Protein AF-A0AB39MU70-F1 (afdb_monomer_lite)

Radius of gyration: 11.95 Å; chains: 1; bounding box: 31×19×29 Å

Organism: NCBI:txid3238625

InterPro domains:
  IPR029058 Alpha/Beta hydrolase fold [G3DSA:3.40.50.1820] (1-67)

Structure (mmCIF, N/CA/C/O backbone):
data_AF-A0AB39MU70-F1
#
_entry.id   AF-A0AB39MU70-F1
#
loop_
_atom_site.group_PDB
_atom_site.id
_atom_site.type_symbol
_atom_site.label_atom_id
_atom_site.label_alt_id
_atom_site.label_comp_id
_atom_site.label_asym_id
_atom_site.label_entity_id
_atom_site.label_seq_id
_atom_site.pdbx_PDB_ins_code
_atom_site.Cartn_x
_atom_site.Cartn_y
_atom_site.Cartn_z
_atom_site.occupancy
_atom_site.B_iso_or_equiv
_atom_site.auth_seq_id
_atom_site.auth_comp_id
_atom_site.auth_asym_id
_atom_site.auth_atom_id
_atom_site.pdbx_PDB_model_num
ATOM 1 N N . MET A 1 1 ? -0.081 4.724 5.426 1.00 96.31 1 MET A N 1
ATOM 2 C CA . MET A 1 1 ? 0.704 4.966 4.202 1.00 96.31 1 MET A CA 1
ATOM 3 C C . MET A 1 1 ? 0.769 3.688 3.388 1.00 96.31 1 MET A C 1
ATOM 5 O O . MET A 1 1 ? 1.075 2.649 3.962 1.00 96.31 1 MET A O 1
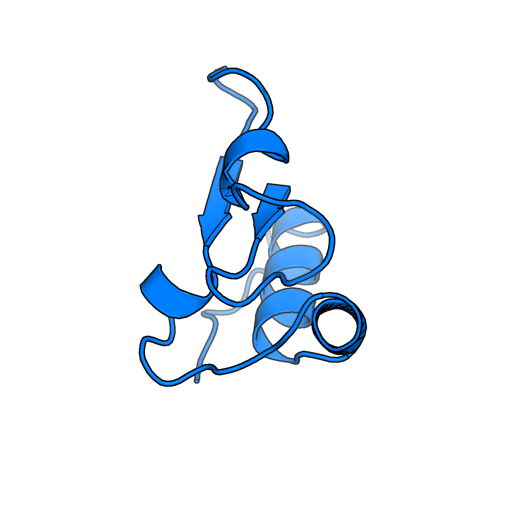ATOM 9 N N . ILE A 1 2 ? 0.471 3.760 2.093 1.00 98.25 2 ILE A N 1
ATOM 10 C CA . ILE A 1 2 ? 0.586 2.639 1.152 1.00 98.25 2 ILE A CA 1
ATOM 11 C C . ILE A 1 2 ? 1.728 2.986 0.194 1.00 98.25 2 ILE A C 1
ATOM 13 O O . ILE A 1 2 ? 1.768 4.098 -0.320 1.00 98.25 2 ILE A O 1
ATOM 17 N N . THR A 1 3 ? 2.670 2.069 0.006 1.00 98.38 3 THR A N 1
ATOM 18 C CA . THR A 1 3 ? 3.890 2.274 -0.789 1.00 98.38 3 THR A CA 1
ATOM 19 C C . THR A 1 3 ? 4.121 1.109 -1.746 1.00 98.38 3 THR A C 1
ATOM 21 O O . THR A 1 3 ? 3.565 0.022 -1.569 1.00 98.38 3 THR A O 1
ATOM 24 N N .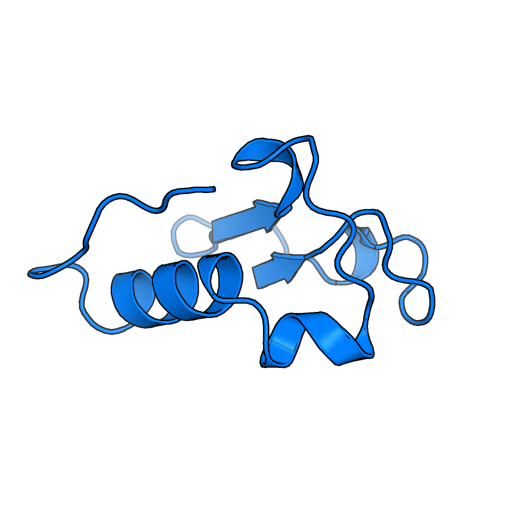 THR A 1 4 ? 4.989 1.308 -2.732 1.00 98.56 4 THR A N 1
ATOM 25 C CA . THR A 1 4 ? 5.484 0.255 -3.623 1.00 98.56 4 THR A CA 1
ATOM 26 C C . THR A 1 4 ? 7.010 0.254 -3.615 1.00 98.56 4 THR A C 1
ATOM 28 O O . THR A 1 4 ? 7.637 1.309 -3.576 1.00 98.56 4 THR A O 1
ATOM 31 N N . ARG A 1 5 ? 7.642 -0.929 -3.650 1.00 98.38 5 ARG A N 1
ATOM 32 C CA . ARG A 1 5 ? 9.112 -1.026 -3.776 1.00 98.38 5 ARG A CA 1
ATOM 33 C C . ARG A 1 5 ? 9.629 -0.541 -5.132 1.00 98.38 5 ARG A C 1
ATOM 35 O O . ARG A 1 5 ? 10.834 -0.368 -5.275 1.00 98.38 5 ARG A O 1
ATOM 42 N N . TYR A 1 6 ? 8.731 -0.409 -6.107 1.00 98.56 6 TYR A N 1
ATOM 43 C CA . TYR A 1 6 ? 9.022 0.032 -7.468 1.00 98.56 6 TYR A CA 1
ATOM 44 C C . TYR A 1 6 ? 8.845 1.539 -7.654 1.00 98.56 6 TYR A C 1
ATOM 46 O O . TYR A 1 6 ? 8.904 1.998 -8.785 1.00 98.56 6 TYR A O 1
ATOM 54 N N . ASP A 1 7 ? 8.638 2.291 -6.568 1.00 98.62 7 ASP A N 1
ATOM 55 C CA . ASP A 1 7 ? 8.553 3.746 -6.625 1.00 98.62 7 ASP A CA 1
ATOM 56 C C . ASP A 1 7 ? 9.887 4.320 -7.120 1.00 98.62 7 ASP A C 1
ATOM 58 O O . ASP A 1 7 ? 10.938 4.169 -6.487 1.00 98.62 7 ASP A O 1
ATOM 62 N N . GLU A 1 8 ? 9.829 4.931 -8.293 1.00 98.31 8 GLU A N 1
ATOM 63 C CA . GLU A 1 8 ? 10.943 5.498 -9.034 1.00 98.31 8 GLU A CA 1
ATOM 64 C C . GLU A 1 8 ? 11.127 7.001 -8.785 1.00 98.31 8 GLU A C 1
ATOM 66 O O . GLU A 1 8 ? 12.127 7.574 -9.219 1.00 98.31 8 GLU A O 1
ATOM 71 N N . VAL A 1 9 ? 10.186 7.640 -8.082 1.00 98.56 9 VAL A N 1
ATOM 72 C CA . VAL A 1 9 ? 10.177 9.086 -7.819 1.00 98.56 9 VAL A CA 1
ATOM 73 C C . VAL A 1 9 ? 10.592 9.377 -6.379 1.00 98.56 9 VAL A C 1
ATOM 75 O O . VAL A 1 9 ? 11.449 10.226 -6.129 1.00 98.56 9 VAL A O 1
ATOM 78 N N . VAL A 1 10 ? 10.012 8.666 -5.414 1.00 98.25 10 VAL A N 1
ATOM 79 C CA . VAL A 1 10 ? 10.294 8.814 -3.985 1.00 98.25 10 VAL A CA 1
ATOM 80 C C . VAL A 1 10 ? 11.253 7.708 -3.560 1.00 98.25 10 VAL A C 1
ATOM 82 O O . VAL A 1 10 ? 10.850 6.619 -3.161 1.00 98.25 10 VAL A O 1
ATOM 85 N N . THR A 1 11 ? 12.556 7.990 -3.636 1.00 97.19 11 THR A N 1
ATOM 86 C CA . THR A 1 11 ? 13.610 7.010 -3.324 1.00 97.19 11 THR A CA 1
ATOM 87 C C 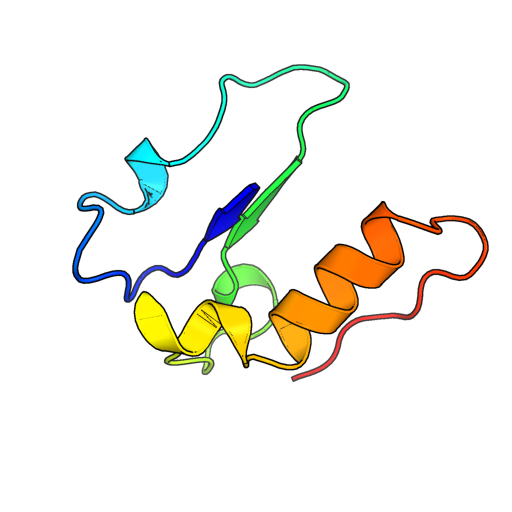. THR A 1 11 ? 14.457 7.420 -2.106 1.00 97.19 11 THR A C 1
ATOM 89 O O . THR A 1 11 ? 14.952 8.547 -2.079 1.00 97.19 11 THR A O 1
ATOM 92 N N . PRO A 1 12 ? 14.703 6.518 -1.131 1.00 97.06 12 PRO A N 1
ATOM 93 C CA . PRO A 1 12 ? 14.133 5.172 -1.040 1.00 97.06 12 PRO A CA 1
ATOM 94 C C . PRO A 1 12 ? 12.624 5.229 -0.751 1.00 97.06 12 PRO A C 1
ATOM 96 O O . PRO A 1 12 ? 12.191 6.102 -0.002 1.00 97.06 12 PRO A O 1
ATOM 99 N N . TYR A 1 13 ? 11.839 4.272 -1.267 1.00 97.56 13 TYR A N 1
ATOM 100 C CA . TYR A 1 13 ? 10.370 4.242 -1.090 1.00 97.56 13 TYR A CA 1
ATOM 101 C C . TYR A 1 13 ? 9.936 4.331 0.383 1.00 97.56 13 TYR A C 1
ATOM 103 O O . TYR A 1 13 ? 8.885 4.874 0.716 1.00 97.56 13 TYR A O 1
ATOM 111 N N . ALA A 1 14 ? 10.779 3.828 1.290 1.00 96.81 14 ALA A N 1
ATOM 112 C CA . ALA A 1 14 ? 10.535 3.858 2.724 1.00 96.81 14 ALA A CA 1
ATOM 113 C C . ALA A 1 14 ? 10.556 5.275 3.330 1.00 96.81 14 ALA A C 1
ATOM 115 O O . ALA A 1 14 ? 10.029 5.465 4.421 1.00 96.81 14 ALA A O 1
ATOM 116 N N . SER A 1 15 ? 11.113 6.273 2.634 1.00 97.69 15 SER A N 1
ATOM 117 C CA . SER A 1 15 ? 11.081 7.681 3.065 1.00 97.69 15 SER A CA 1
ATOM 118 C C . SER A 1 15 ? 9.666 8.267 3.111 1.00 97.69 15 SER A C 1
ATOM 120 O O . SER A 1 15 ? 9.444 9.279 3.767 1.00 97.69 15 SER A O 1
ATOM 122 N N . ALA A 1 16 ? 8.705 7.614 2.453 1.00 97.50 16 ALA A N 1
ATOM 123 C CA . ALA A 1 16 ? 7.307 8.013 2.454 1.00 97.50 16 ALA A CA 1
ATOM 124 C C . ALA A 1 16 ? 6.546 7.564 3.721 1.00 97.50 16 ALA A C 1
ATOM 126 O O . ALA A 1 16 ? 5.423 8.013 3.957 1.00 97.50 16 ALA A O 1
ATOM 127 N N . TYR A 1 17 ? 7.112 6.656 4.527 1.00 98.00 17 TYR A N 1
ATOM 128 C CA . TYR A 1 17 ? 6.474 6.211 5.765 1.00 98.00 17 TYR A CA 1
ATOM 129 C C . TYR A 1 17 ? 6.436 7.325 6.812 1.00 98.00 17 TYR A C 1
ATOM 131 O O . TYR A 1 17 ? 7.378 8.094 6.970 1.00 98.00 17 TYR A O 1
ATOM 139 N N . LEU A 1 18 ? 5.335 7.364 7.562 1.00 97.56 18 LEU A N 1
ATOM 140 C CA . LEU A 1 18 ? 5.263 8.126 8.804 1.00 97.56 18 LEU A CA 1
ATOM 141 C C . LEU A 1 18 ? 5.970 7.354 9.921 1.00 97.56 18 LEU A C 1
ATOM 143 O O . LEU A 1 18 ? 6.030 6.121 9.878 1.00 97.56 18 L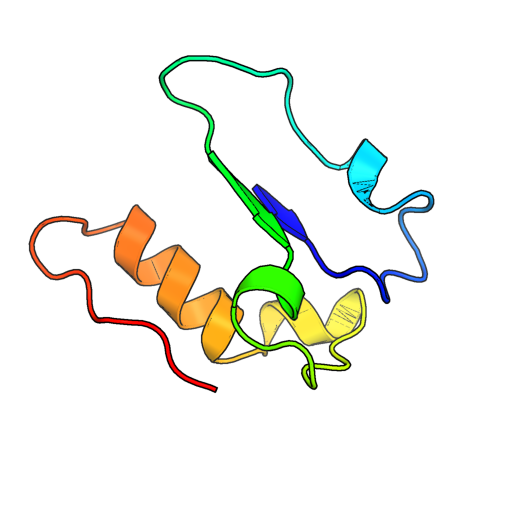EU A O 1
ATOM 147 N N . ASP A 1 19 ? 6.428 8.078 10.941 1.00 97.38 19 ASP A N 1
ATOM 148 C CA . ASP A 1 19 ? 6.970 7.472 12.153 1.00 97.38 19 ASP A CA 1
ATOM 149 C C . ASP A 1 19 ? 5.969 6.500 12.789 1.00 97.38 19 ASP A C 1
ATOM 151 O O . ASP A 1 19 ? 4.748 6.697 12.757 1.00 97.38 19 ASP A O 1
ATOM 155 N N . ALA A 1 20 ? 6.499 5.430 13.380 1.00 95.25 20 ALA A N 1
ATOM 156 C CA . ALA A 1 20 ? 5.682 4.411 14.014 1.00 95.25 20 ALA A CA 1
ATOM 157 C C . ALA A 1 20 ? 4.898 4.999 15.198 1.00 95.25 20 ALA A C 1
ATOM 159 O O . ALA A 1 20 ? 5.470 5.534 16.147 1.00 95.25 20 ALA A O 1
ATOM 160 N N . ALA A 1 21 ? 3.577 4.840 15.157 1.00 97.31 21 ALA A N 1
ATOM 161 C CA . ALA A 1 21 ? 2.661 5.233 16.218 1.00 97.31 21 ALA A CA 1
ATOM 162 C C . ALA A 1 21 ? 1.450 4.281 16.246 1.00 97.31 21 ALA A C 1
ATOM 164 O O . ALA A 1 21 ? 1.168 3.632 15.235 1.00 97.31 21 ALA A O 1
ATOM 165 N N . PRO A 1 22 ? 0.697 4.196 17.360 1.00 97.62 22 PRO A N 1
ATOM 166 C CA . PRO A 1 22 ? -0.416 3.246 17.496 1.00 97.62 22 PRO A CA 1
ATOM 167 C C . PRO A 1 22 ? -1.521 3.379 16.437 1.00 97.62 22 PRO A C 1
ATOM 169 O O . PRO A 1 22 ? -2.224 2.415 16.158 1.00 97.62 22 PRO A O 1
ATOM 172 N N . ASN A 1 23 ? -1.685 4.568 15.854 1.00 95.81 23 ASN A N 1
ATOM 173 C CA . ASN A 1 23 ? -2.684 4.884 14.831 1.00 95.81 23 ASN A CA 1
ATOM 174 C C . ASN A 1 23 ? -2.090 4.998 13.414 1.00 95.81 23 ASN A C 1
ATOM 176 O O . ASN A 1 23 ? -2.763 5.485 12.506 1.00 95.81 23 ASN A O 1
ATOM 180 N N . VAL A 1 24 ? -0.834 4.591 13.219 1.00 97.50 24 VAL A N 1
ATOM 181 C CA . VAL A 1 24 ? -0.157 4.618 11.921 1.00 97.50 24 VAL A CA 1
ATOM 182 C C . VAL A 1 24 ? -0.022 3.195 11.399 1.00 97.50 24 VAL A C 1
ATOM 184 O O . VAL A 1 24 ? 0.516 2.312 12.061 1.00 97.50 24 VAL A O 1
ATOM 187 N N . THR A 1 25 ? -0.473 2.975 10.166 1.00 96.94 25 THR A N 1
ATOM 188 C CA . THR A 1 25 ? -0.275 1.712 9.450 1.00 96.94 25 THR A CA 1
ATOM 189 C C . THR A 1 25 ? 0.508 1.974 8.171 1.00 96.94 25 THR A C 1
ATOM 191 O O . THR A 1 25 ? 0.088 2.768 7.324 1.00 96.94 25 THR A O 1
ATOM 194 N N . GLY A 1 26 ? 1.663 1.325 8.041 1.00 97.19 26 GLY A N 1
ATOM 195 C CA . GLY A 1 26 ? 2.465 1.293 6.821 1.00 97.19 26 GLY A CA 1
ATOM 196 C C . GLY A 1 26 ? 2.237 -0.017 6.074 1.00 97.19 26 GLY A C 1
ATOM 197 O O . GLY A 1 26 ? 2.290 -1.081 6.682 1.00 97.19 26 GLY A O 1
ATOM 198 N N . ILE A 1 27 ? 1.968 0.058 4.772 1.00 97.81 27 ILE A N 1
ATOM 199 C CA . ILE A 1 27 ? 1.773 -1.106 3.904 1.00 97.81 27 ILE A CA 1
ATOM 200 C C . ILE A 1 27 ? 2.638 -0.932 2.659 1.00 97.81 27 ILE A C 1
ATOM 202 O O . ILE A 1 27 ? 2.622 0.127 2.032 1.00 97.81 27 ILE A O 1
ATOM 206 N N . LYS A 1 28 ? 3.357 -1.983 2.274 1.00 98.06 28 LYS A N 1
ATOM 207 C CA . LYS A 1 28 ? 4.004 -2.100 0.967 1.00 98.06 28 LYS A CA 1
ATOM 208 C C . LYS A 1 28 ? 3.196 -3.081 0.126 1.00 98.06 28 LYS A C 1
ATOM 210 O O . LYS A 1 28 ? 2.948 -4.192 0.593 1.00 98.06 28 LYS A O 1
ATOM 215 N N . LEU A 1 29 ? 2.809 -2.714 -1.096 1.00 98.44 29 LEU A N 1
ATOM 216 C CA . LEU A 1 29 ? 1.962 -3.563 -1.952 1.00 98.44 29 LEU A CA 1
ATOM 217 C C . LEU A 1 29 ? 2.514 -4.985 -2.084 1.00 98.44 29 LEU A C 1
ATOM 219 O O . LEU A 1 29 ? 1.777 -5.961 -1.962 1.00 98.44 29 LEU A O 1
ATOM 223 N N . GLN A 1 30 ? 3.834 -5.108 -2.218 1.00 98.38 30 GLN A N 1
ATOM 224 C CA . GLN A 1 30 ? 4.487 -6.397 -2.422 1.00 98.38 30 GLN A CA 1
ATOM 225 C C . GLN A 1 30 ? 4.505 -7.316 -1.190 1.00 98.38 30 GLN A C 1
ATOM 227 O O . GLN A 1 30 ? 4.856 -8.483 -1.334 1.00 98.38 30 GLN A O 1
ATOM 232 N N . ASP A 1 31 ? 4.112 -6.837 -0.005 1.00 97.69 31 ASP A N 1
ATOM 233 C CA . ASP A 1 31 ? 3.899 -7.708 1.162 1.00 97.69 31 ASP A CA 1
ATOM 234 C C . ASP A 1 31 ? 2.549 -8.444 1.095 1.00 97.69 31 ASP A C 1
ATOM 236 O O . ASP A 1 31 ? 2.383 -9.490 1.718 1.00 97.69 31 ASP A O 1
ATOM 240 N N . LEU A 1 32 ? 1.595 -7.929 0.311 1.00 97.25 32 LEU A N 1
ATOM 241 C CA . LEU A 1 32 ? 0.291 -8.556 0.072 1.00 97.25 32 LEU A CA 1
ATOM 242 C C . LEU A 1 32 ? 0.245 -9.265 -1.282 1.00 97.25 32 LEU A C 1
ATOM 244 O O . LEU A 1 32 ? -0.304 -10.360 -1.384 1.00 97.25 32 LEU A O 1
ATOM 248 N N . CYS A 1 33 ? 0.848 -8.655 -2.302 1.00 98.12 33 CYS A N 1
ATOM 249 C CA . CYS A 1 33 ? 0.939 -9.207 -3.640 1.00 98.12 33 CYS A CA 1
ATOM 250 C C . CYS A 1 33 ? 2.380 -9.140 -4.173 1.00 98.12 33 CYS A C 1
ATOM 252 O O . CYS A 1 33 ? 2.761 -8.159 -4.810 1.00 98.12 33 CYS A O 1
ATOM 254 N N . PRO A 1 34 ? 3.221 -10.168 -3.938 1.00 97.81 34 PRO A N 1
ATOM 255 C CA . PRO A 1 34 ? 4.652 -10.116 -4.267 1.00 97.81 34 PRO A CA 1
ATOM 256 C C . PRO A 1 34 ? 4.987 -9.862 -5.743 1.00 97.81 34 PRO A C 1
ATOM 258 O O . PRO A 1 34 ? 6.084 -9.373 -6.039 1.00 97.81 34 PRO A O 1
ATOM 261 N N . ALA A 1 35 ? 4.058 -10.212 -6.639 1.00 97.50 35 ALA A N 1
ATOM 262 C CA . ALA A 1 35 ? 4.157 -10.040 -8.086 1.00 97.50 35 ALA A CA 1
ATOM 263 C C . ALA A 1 35 ? 3.612 -8.689 -8.591 1.00 97.50 35 ALA A C 1
ATOM 265 O O . ALA A 1 35 ? 3.712 -8.420 -9.783 1.00 97.50 35 ALA A O 1
ATOM 266 N N . ASP A 1 36 ? 3.051 -7.845 -7.720 1.00 98.19 36 ASP A N 1
ATOM 267 C CA . ASP A 1 36 ? 2.581 -6.509 -8.086 1.00 98.19 36 ASP A CA 1
ATOM 268 C C . ASP A 1 36 ? 3.778 -5.602 -8.426 1.00 98.19 36 ASP A C 1
ATOM 270 O O . ASP A 1 36 ? 4.654 -5.373 -7.583 1.00 98.19 36 ASP A O 1
ATOM 274 N N . LEU A 1 37 ? 3.816 -5.107 -9.668 1.00 98.06 37 LEU A N 1
ATOM 275 C CA . LEU A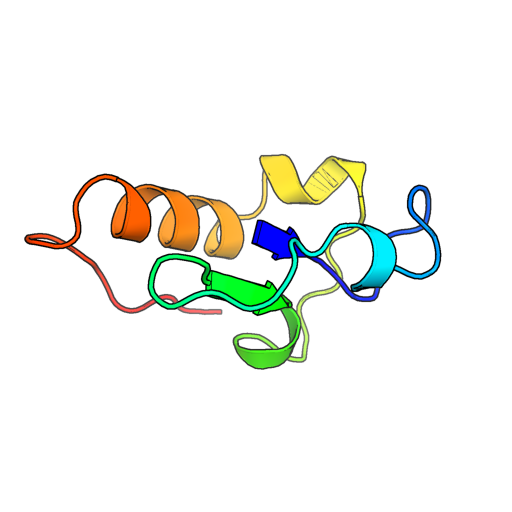 1 37 ? 4.889 -4.273 -10.230 1.00 98.06 37 LEU A CA 1
ATOM 276 C C . LEU A 1 37 ? 4.507 -2.788 -10.351 1.00 98.06 37 LEU A C 1
ATOM 278 O O . LEU A 1 37 ? 5.136 -2.058 -11.109 1.00 98.06 37 LEU A O 1
ATOM 282 N N . THR A 1 38 ? 3.467 -2.349 -9.644 1.00 98.62 38 THR A N 1
ATOM 283 C CA . THR A 1 38 ? 2.945 -0.979 -9.716 1.00 98.62 38 THR A CA 1
ATOM 284 C C . THR A 1 38 ? 4.017 0.054 -9.369 1.00 98.62 38 THR A C 1
ATOM 286 O O . THR A 1 38 ? 4.674 -0.070 -8.332 1.00 98.62 38 THR A O 1
ATOM 289 N N . ASP A 1 39 ? 4.166 1.0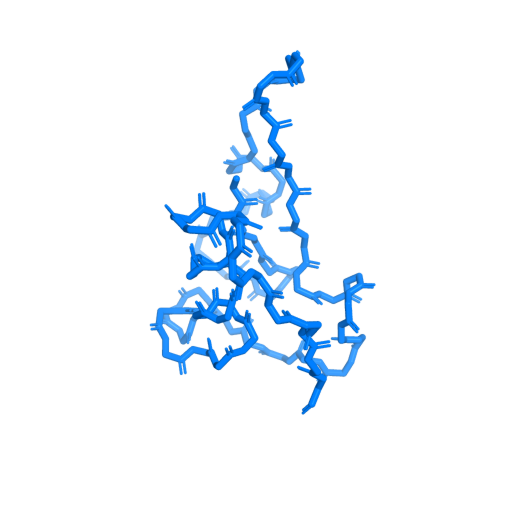67 -10.223 1.00 98.44 39 ASP A N 1
ATOM 290 C CA . ASP A 1 39 ? 5.090 2.201 -10.077 1.00 98.44 39 ASP A CA 1
ATOM 291 C C . ASP A 1 39 ? 4.469 3.383 -9.297 1.00 98.44 39 ASP A C 1
ATOM 293 O O . ASP A 1 39 ? 3.353 3.283 -8.771 1.00 98.44 39 ASP A O 1
ATOM 297 N N . HIS A 1 40 ? 5.195 4.502 -9.191 1.00 98.56 40 HIS A N 1
ATOM 298 C CA . HIS A 1 40 ? 4.763 5.686 -8.445 1.00 98.56 40 HIS A CA 1
ATOM 299 C C . HIS A 1 40 ? 3.439 6.270 -8.954 1.00 98.56 40 HIS A C 1
ATOM 301 O O . HIS A 1 40 ? 2.552 6.603 -8.167 1.00 98.56 40 HIS A O 1
ATOM 307 N N . VAL A 1 41 ? 3.286 6.414 -10.270 1.00 98.44 41 VAL A N 1
ATOM 308 C CA . VAL A 1 41 ? 2.106 7.058 -10.869 1.00 98.44 41 VAL A CA 1
ATOM 309 C C . VAL A 1 41 ? 0.905 6.114 -10.836 1.00 98.44 41 VAL A C 1
ATOM 311 O O . VAL A 1 41 ? -0.223 6.512 -10.517 1.00 98.44 41 VAL A O 1
ATOM 314 N N . SER A 1 42 ? 1.153 4.841 -11.125 1.00 98.31 42 SER A N 1
ATOM 315 C CA . SER A 1 42 ? 0.136 3.809 -11.289 1.00 98.31 42 SER A CA 1
ATOM 316 C C . SER A 1 42 ? -0.488 3.371 -9.964 1.00 98.31 42 SER A C 1
ATOM 318 O O . SER A 1 42 ? -1.581 2.807 -9.975 1.00 98.31 42 SER A O 1
ATOM 320 N N . ILE A 1 43 ? 0.130 3.673 -8.812 1.00 98.44 43 ILE A N 1
ATOM 321 C CA . ILE A 1 43 ? -0.402 3.303 -7.486 1.00 98.44 43 ILE A CA 1
ATOM 322 C C . ILE A 1 43 ? -1.798 3.865 -7.214 1.00 98.44 43 ILE A C 1
ATOM 324 O O . ILE A 1 43 ? -2.595 3.234 -6.524 1.00 98.44 43 ILE A O 1
ATOM 328 N N . SER A 1 44 ? -2.123 5.018 -7.801 1.00 97.75 44 SER A N 1
ATOM 329 C CA . SER A 1 44 ? -3.446 5.643 -7.683 1.00 97.75 44 SER A CA 1
ATOM 330 C C . SER A 1 44 ? -4.551 4.918 -8.468 1.00 97.75 44 SER A C 1
ATOM 332 O O . SER A 1 44 ? -5.729 5.119 -8.175 1.00 97.75 44 SER A O 1
ATOM 334 N N . TYR A 1 45 ? -4.179 4.046 -9.410 1.00 97.94 45 TYR A N 1
ATOM 335 C CA . TYR A 1 45 ? -5.081 3.241 -10.241 1.00 97.94 45 TYR A CA 1
ATOM 336 C C . TYR A 1 45 ? -5.025 1.740 -9.906 1.00 97.94 45 TYR A C 1
ATOM 338 O O . TYR A 1 45 ? -5.640 0.933 -10.598 1.00 97.94 45 TYR A O 1
ATOM 346 N N . ASN A 1 46 ? -4.262 1.343 -8.884 1.00 98.38 46 ASN A N 1
ATOM 347 C CA . ASN A 1 46 ? -4.073 -0.054 -8.510 1.00 98.38 46 ASN A CA 1
ATOM 348 C C . ASN A 1 46 ? -5.230 -0.554 -7.624 1.00 98.38 46 ASN A C 1
ATOM 350 O O . ASN A 1 46 ? -5.465 -0.017 -6.541 1.00 98.38 46 ASN A O 1
ATOM 354 N N . ASP A 1 47 ? -5.911 -1.623 -8.047 1.00 97.56 47 ASP A N 1
ATOM 355 C CA . ASP A 1 47 ? -7.090 -2.160 -7.350 1.00 97.56 47 ASP A CA 1
ATOM 356 C C . ASP A 1 47 ? -6.793 -2.623 -5.914 1.00 97.56 47 ASP A C 1
ATOM 358 O O . ASP A 1 47 ? -7.616 -2.434 -5.010 1.00 97.56 47 ASP A O 1
ATOM 362 N N . LEU A 1 48 ? -5.606 -3.193 -5.668 1.00 98.31 48 LEU A N 1
ATOM 363 C CA . LEU A 1 48 ? -5.166 -3.581 -4.328 1.00 98.31 48 LEU A CA 1
ATOM 364 C C . LEU A 1 48 ? -5.012 -2.340 -3.432 1.00 98.31 48 LEU A C 1
ATOM 366 O O . LEU A 1 48 ? -5.550 -2.313 -2.323 1.00 98.31 48 LEU A O 1
ATOM 370 N N . ALA A 1 49 ? -4.346 -1.288 -3.911 1.00 98.38 49 ALA A N 1
ATOM 371 C CA . ALA A 1 49 ? -4.209 -0.016 -3.208 1.00 98.38 49 ALA A CA 1
ATOM 372 C C . ALA A 1 49 ? -5.580 0.623 -2.942 1.00 98.38 49 ALA A C 1
ATOM 374 O O . ALA A 1 49 ? -5.859 1.023 -1.809 1.00 98.38 49 ALA A O 1
ATOM 375 N N . THR A 1 50 ? -6.474 0.643 -3.934 1.00 98.19 50 THR A N 1
ATOM 376 C CA . THR A 1 50 ? -7.852 1.128 -3.777 1.00 98.19 50 THR A CA 1
ATOM 377 C C . THR A 1 50 ? -8.600 0.345 -2.702 1.00 98.19 50 THR A C 1
ATOM 379 O O . THR A 1 50 ? -9.222 0.946 -1.824 1.00 98.19 50 THR A O 1
ATOM 382 N N . ARG A 1 51 ? -8.508 -0.990 -2.698 1.00 98.38 51 ARG A N 1
ATOM 383 C CA . ARG A 1 51 ? -9.136 -1.827 -1.669 1.00 98.38 51 ARG A CA 1
ATOM 384 C C . ARG A 1 51 ? -8.608 -1.509 -0.271 1.00 98.38 51 ARG A C 1
ATOM 386 O O . ARG A 1 51 ? -9.399 -1.423 0.667 1.00 98.38 51 ARG A O 1
ATOM 393 N N . LEU A 1 52 ? -7.299 -1.315 -0.122 1.00 98.38 52 LEU A N 1
ATOM 394 C CA . LEU A 1 52 ? -6.689 -0.941 1.156 1.00 98.38 52 LEU A CA 1
ATOM 395 C C . LEU A 1 52 ? -7.184 0.420 1.655 1.00 98.38 52 LEU A C 1
ATOM 397 O O . LEU A 1 52 ? -7.492 0.551 2.839 1.00 98.38 52 LEU A O 1
ATOM 401 N N . VAL A 1 53 ? -7.307 1.408 0.764 1.00 98.38 53 VAL A N 1
ATOM 402 C CA . VAL A 1 53 ? -7.870 2.724 1.099 1.00 98.38 53 VAL A CA 1
ATOM 403 C C . VAL A 1 53 ? -9.320 2.591 1.563 1.00 98.38 53 VAL A C 1
ATOM 405 O O . VAL A 1 53 ? -9.664 3.106 2.624 1.00 98.38 53 VAL A O 1
ATOM 408 N N . LEU A 1 54 ? -10.162 1.862 0.825 1.00 98.44 54 LEU A N 1
ATOM 409 C CA . LEU A 1 54 ? -11.569 1.665 1.193 1.00 98.44 54 LEU A CA 1
ATOM 410 C C . LEU A 1 54 ? -11.721 0.966 2.550 1.00 98.44 54 LEU A C 1
ATOM 412 O O . LEU A 1 54 ? -12.525 1.399 3.369 1.00 98.44 54 LEU A O 1
ATOM 416 N N . ASN A 1 55 ? -10.909 -0.057 2.824 1.00 98.25 55 ASN A N 1
ATOM 417 C CA . ASN A 1 55 ? -10.910 -0.742 4.119 1.00 98.25 55 ASN A CA 1
ATOM 418 C C . ASN A 1 55 ? -10.484 0.173 5.277 1.00 98.25 55 ASN A C 1
ATOM 420 O O . ASN A 1 55 ? -10.951 -0.005 6.397 1.00 98.25 55 ASN A O 1
ATOM 424 N N . ALA A 1 56 ? -9.583 1.127 5.028 1.00 97.88 56 ALA A N 1
ATOM 425 C CA . ALA A 1 56 ? -9.175 2.100 6.036 1.00 97.88 56 ALA A CA 1
ATOM 426 C C . ALA A 1 56 ? -10.261 3.160 6.295 1.00 97.88 56 ALA A C 1
ATOM 428 O O . ALA A 1 56 ? -10.391 3.626 7.425 1.00 97.88 56 ALA A O 1
ATOM 429 N N . LEU A 1 57 ? -11.035 3.532 5.268 1.00 98.38 57 LEU A N 1
ATOM 430 C CA . LEU A 1 57 ? -12.135 4.498 5.373 1.00 98.38 57 LEU A CA 1
ATOM 431 C C . LEU A 1 57 ? -13.389 3.912 6.040 1.00 98.38 57 LEU A C 1
ATOM 433 O O . LEU A 1 57 ? -14.052 4.624 6.790 1.00 98.38 57 LEU A O 1
ATOM 437 N N . ASP A 1 58 ? -13.699 2.636 5.796 1.00 98.50 58 ASP A N 1
ATOM 438 C CA . ASP A 1 58 ? -14.804 1.915 6.444 1.00 98.50 58 ASP A CA 1
ATOM 439 C C . ASP A 1 58 ? -14.351 0.538 6.973 1.00 98.50 58 ASP A C 1
ATOM 441 O O . ASP A 1 58 ? -14.571 -0.500 6.335 1.00 98.50 58 ASP A O 1
ATOM 445 N N . PRO A 1 59 ? -13.727 0.498 8.166 1.00 97.38 59 PRO A N 1
ATOM 446 C CA . PRO A 1 59 ? -13.244 -0.748 8.755 1.00 97.38 59 PRO A CA 1
ATOM 447 C C . PRO A 1 59 ? -14.355 -1.756 9.076 1.00 97.38 59 PRO A C 1
ATOM 449 O O . PRO A 1 59 ? -14.092 -2.956 9.132 1.00 97.38 59 PRO A O 1
ATOM 452 N N . ALA A 1 60 ? -15.593 -1.296 9.290 1.00 98.50 60 ALA A N 1
ATOM 453 C CA . ALA A 1 60 ? -16.715 -2.165 9.639 1.00 98.50 60 ALA A CA 1
ATOM 454 C C . ALA A 1 60 ? -17.189 -3.023 8.452 1.00 98.50 60 ALA A C 1
ATOM 456 O O . ALA A 1 60 ? -17.808 -4.065 8.670 1.00 98.50 60 ALA A O 1
ATOM 457 N N . GLN A 1 61 ? -16.900 -2.603 7.215 1.00 97.81 61 GLN A N 1
ATOM 458 C CA . GLN A 1 61 ? -17.219 -3.319 5.971 1.00 97.81 61 GLN A CA 1
ATOM 459 C C . GLN A 1 61 ? -15.963 -3.730 5.182 1.00 97.81 61 GLN A C 1
ATOM 461 O O . GLN A 1 61 ? -16.033 -3.993 3.977 1.00 97.81 61 GLN A O 1
ATOM 466 N N . ALA A 1 62 ? -14.805 -3.795 5.846 1.00 98.00 62 ALA A N 1
ATOM 467 C CA . ALA A 1 62 ? -13.543 -4.126 5.199 1.00 98.00 62 ALA A CA 1
ATOM 468 C C . ALA A 1 62 ? -13.595 -5.494 4.494 1.00 98.00 62 ALA A C 1
ATOM 470 O O . ALA A 1 62 ? -14.045 -6.498 5.049 1.00 98.00 62 ALA A O 1
ATOM 471 N N . GLN A 1 63 ? -13.082 -5.543 3.265 1.00 97.56 63 GLN A N 1
ATOM 472 C CA . GLN A 1 63 ? -13.005 -6.762 2.460 1.00 97.56 63 GLN A CA 1
ATOM 473 C C . GLN A 1 63 ? -11.557 -7.223 2.346 1.00 97.56 63 GLN A C 1
ATOM 475 O O . GLN A 1 63 ? -10.650 -6.408 2.180 1.00 97.56 63 GLN A O 1
ATOM 480 N N . ARG A 1 64 ? -11.322 -8.537 2.397 1.00 96.31 64 ARG A N 1
ATOM 481 C CA . ARG A 1 64 ? -9.971 -9.085 2.243 1.00 96.31 64 ARG A CA 1
ATOM 482 C C . ARG A 1 64 ? -9.382 -8.648 0.887 1.00 96.31 64 ARG A C 1
ATOM 484 O O . ARG A 1 64 ? -9.991 -8.962 -0.133 1.00 96.31 64 ARG A O 1
ATOM 491 N N . PRO A 1 65 ? -8.221 -7.970 0.857 1.00 94.88 65 PRO A N 1
ATOM 492 C CA . PRO A 1 65 ? -7.566 -7.638 -0.400 1.00 94.88 65 PRO A CA 1
ATOM 493 C C . PRO A 1 65 ? -7.078 -8.899 -1.117 1.00 94.88 65 PRO A C 1
ATOM 495 O O . PRO A 1 65 ? -6.647 -9.859 -0.469 1.00 94.88 65 PRO A O 1
ATOM 498 N N . THR A 1 66 ? -7.133 -8.881 -2.445 1.00 92.06 66 THR A N 1
ATOM 499 C CA . THR A 1 66 ? -6.599 -9.936 -3.310 1.00 92.06 66 THR A CA 1
ATOM 500 C C . THR A 1 66 ? -5.517 -9.355 -4.219 1.00 92.06 66 THR A C 1
ATOM 502 O O . THR A 1 66 ? -5.497 -8.149 -4.466 1.00 92.06 66 THR A O 1
ATOM 505 N N . CYS A 1 67 ? -4.616 -10.225 -4.682 1.00 92.06 67 CYS A N 1
ATOM 506 C CA . CYS A 1 67 ? -4.036 -10.068 -6.012 1.00 92.06 67 CYS A CA 1
ATOM 507 C C . CYS A 1 67 ? -5.138 -10.343 -7.060 1.00 92.06 67 CYS A C 1
ATOM 509 O O . CYS A 1 67 ? -4.965 -9.904 -8.205 1.00 92.06 67 CYS A O 1
#

Secondary structure (DSSP, 8-state):
-EE-TT-SSSSSGGGGPPPP-TT---EEHHHH-TT----TTGGGG-HHHHHHHHHHH-GGG------

Sequence (67 aa):
MITTRYDEVVTPYASAYLDAAPNVTGIKLQDLCPADLTDHVSISYNDLATRLVLNALDPAQAQRPTC

Foldseek 3Di:
DEWECQAPPDPPRCVPADPDDPPGDYHYVCVQPVPDNAYDVCLVVDPQSVLVVVCVVPVVPRDDRDD

pLDDT: mean 97.65, std 1.25, range [92.06, 98.62]